Protein AF-A0A8T7CWQ5-F1 (afdb_monomer_lite)

Sequence (42 aa):
MAGFDKEQSTDGLQERLVGIRRVAKVVKGGRIFGFSALTVVG

pLDDT: mean 82.64, std 17.12, range [42.88, 97.44]

Structure (mmCIF, N/CA/C/O backbone):
data_AF-A0A8T7CWQ5-F1
#
_entry.id   AF-A0A8T7CWQ5-F1
#
loop_
_atom_site.group_PDB
_atom_site.id
_atom_site.type_symbol
_atom_site.label_atom_id
_atom_site.label_alt_id
_atom_site.label_comp_id
_atom_site.label_asym_id
_atom_site.label_entity_id
_atom_site.label_seq_id
_atom_site.pdbx_PDB_ins_code
_atom_site.Cartn_x
_atom_site.Cartn_y
_atom_site.Cartn_z
_atom_site.occupancy
_atom_site.B_iso_or_equiv
_atom_site.auth_seq_id
_atom_site.auth_comp_id
_atom_site.auth_asym_id
_atom_site.auth_atom_id
_atom_site.pdbx_PDB_model_num
ATOM 1 N N . MET A 1 1 ? 14.129 -8.752 26.753 1.00 42.88 1 MET A N 1
ATOM 2 C CA . MET A 1 1 ? 13.109 -8.988 25.711 1.00 42.88 1 MET A CA 1
ATOM 3 C C . MET A 1 1 ? 12.206 -7.770 25.736 1.00 42.88 1 MET A C 1
ATOM 5 O O . MET A 1 1 ? 11.506 -7.590 26.721 1.00 42.88 1 MET A O 1
ATOM 9 N N . ALA A 1 2 ? 12.393 -6.852 24.786 1.00 48.28 2 ALA A N 1
ATOM 10 C CA . ALA A 1 2 ? 11.722 -5.554 24.781 1.00 48.28 2 ALA A CA 1
ATOM 11 C C . ALA A 1 2 ? 10.217 -5.751 24.558 1.00 48.28 2 ALA A C 1
ATOM 13 O O . ALA A 1 2 ? 9.823 -6.453 23.624 1.00 48.28 2 ALA A O 1
ATOM 14 N N . GLY A 1 3 ? 9.411 -5.184 25.455 1.00 50.03 3 GLY A N 1
ATOM 15 C CA . GLY A 1 3 ? 7.962 -5.154 25.336 1.00 50.03 3 GLY A CA 1
ATOM 16 C C . GLY A 1 3 ? 7.572 -4.345 24.108 1.00 50.03 3 GLY A C 1
ATOM 17 O O . GLY A 1 3 ? 8.026 -3.220 23.919 1.00 50.03 3 GLY A O 1
ATOM 18 N N . PHE A 1 4 ? 6.755 -4.943 23.249 1.00 61.72 4 PHE A N 1
ATOM 19 C CA . PHE A 1 4 ? 5.989 -4.194 22.266 1.00 61.72 4 PHE A CA 1
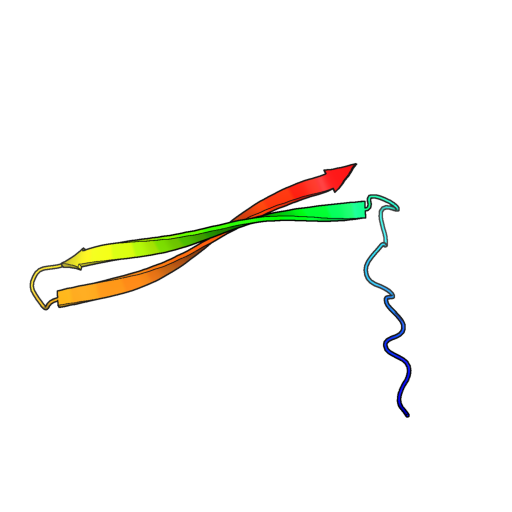ATOM 20 C C . PHE A 1 4 ? 4.787 -3.606 23.003 1.00 61.72 4 PHE A C 1
ATOM 22 O O . PHE A 1 4 ? 3.684 -4.150 22.934 1.00 61.72 4 PHE A O 1
ATOM 29 N N . ASP A 1 5 ? 5.026 -2.540 23.765 1.00 56.31 5 ASP A N 1
ATOM 30 C CA . ASP A 1 5 ? 3.964 -1.731 24.347 1.00 56.31 5 ASP A CA 1
ATOM 31 C C . ASP A 1 5 ? 3.207 -1.065 23.198 1.00 56.31 5 ASP A C 1
ATOM 33 O O . ASP A 1 5 ? 3.671 -0.149 22.518 1.00 56.31 5 ASP A O 1
ATOM 37 N N . LYS A 1 6 ? 2.049 -1.649 22.906 1.00 59.50 6 LYS A N 1
ATOM 38 C CA . LYS A 1 6 ? 1.155 -1.285 21.816 1.00 59.50 6 LYS A CA 1
ATOM 39 C C . LYS A 1 6 ? 0.328 -0.067 22.241 1.00 59.50 6 LYS A C 1
ATOM 41 O O . LYS A 1 6 ? -0.888 -0.152 22.344 1.00 59.50 6 LYS A O 1
ATOM 46 N N . GLU A 1 7 ? 0.978 1.073 22.468 1.00 58.03 7 GLU A N 1
ATOM 47 C CA . GLU A 1 7 ? 0.327 2.390 22.598 1.00 58.03 7 GLU A CA 1
ATOM 48 C C . GLU A 1 7 ? -0.108 2.926 21.216 1.00 58.03 7 GLU A C 1
ATOM 50 O O . GLU A 1 7 ? 0.225 4.030 20.798 1.00 58.03 7 GLU A O 1
ATOM 55 N N . GLN A 1 8 ? -0.848 2.117 20.455 1.00 58.91 8 GLN A N 1
ATOM 56 C CA . GLN A 1 8 ? -1.460 2.502 19.177 1.00 58.91 8 GLN A CA 1
ATOM 57 C C . GLN A 1 8 ? -2.952 2.194 19.236 1.00 58.91 8 GLN A C 1
ATOM 59 O O . GLN A 1 8 ? -3.466 1.330 18.532 1.00 58.91 8 GLN A O 1
ATOM 64 N N . SER A 1 9 ? -3.650 2.824 20.174 1.00 57.91 9 SER A N 1
ATOM 65 C CA . SER A 1 9 ? -5.109 2.724 20.302 1.00 57.91 9 SER A CA 1
ATOM 66 C C . SER A 1 9 ? -5.651 3.964 21.014 1.00 57.91 9 SER A C 1
ATOM 68 O O . SER A 1 9 ? -6.411 3.846 21.968 1.00 57.91 9 SER A O 1
ATOM 70 N N . THR A 1 10 ? -5.237 5.162 20.588 1.00 58.34 10 THR A N 1
ATOM 71 C CA . THR A 1 10 ? -5.717 6.427 21.179 1.00 58.34 10 THR A CA 1
ATOM 72 C C . THR A 1 10 ? -7.242 6.584 21.084 1.00 58.34 10 THR A C 1
ATOM 74 O O . THR A 1 10 ? -7.822 7.246 21.934 1.00 58.34 10 THR A O 1
ATOM 77 N N . ASP A 1 11 ? -7.903 5.901 20.141 1.00 64.56 11 ASP A N 1
ATOM 78 C CA . ASP A 1 11 ? -9.362 5.971 19.954 1.00 64.56 11 ASP A CA 1
ATOM 79 C C . ASP A 1 11 ? -10.139 4.736 20.452 1.00 64.56 11 ASP A C 1
ATOM 81 O O . ASP A 1 11 ? -11.345 4.646 20.241 1.00 64.56 11 ASP A O 1
ATOM 85 N N . GLY A 1 12 ? -9.489 3.757 21.099 1.00 71.69 12 GLY A N 1
ATOM 86 C CA . GLY A 1 12 ? -10.166 2.565 21.648 1.00 71.69 12 GLY A CA 1
ATOM 87 C C . GLY A 1 12 ? -10.789 1.604 20.618 1.00 71.69 12 GLY A C 1
ATOM 88 O O . GLY A 1 12 ? -11.286 0.546 20.999 1.00 71.69 12 GLY A O 1
ATOM 89 N N . LEU A 1 13 ? -10.729 1.936 19.329 1.00 76.50 13 LEU A N 1
ATOM 90 C CA . LEU A 1 13 ? -11.181 1.098 18.222 1.00 76.50 13 LEU A CA 1
ATOM 91 C C . LEU A 1 13 ? -10.104 0.071 17.862 1.00 76.50 13 LEU A C 1
ATOM 93 O O . LEU A 1 13 ? -8.928 0.412 17.709 1.00 76.50 13 LEU A O 1
ATOM 97 N N . GLN A 1 14 ? -10.499 -1.192 17.704 1.00 80.00 14 GLN A N 1
ATOM 98 C CA . GLN A 1 14 ? -9.578 -2.249 17.297 1.00 80.00 14 GLN A CA 1
ATOM 99 C C . GLN A 1 14 ? -9.517 -2.350 15.774 1.00 80.00 14 GLN A C 1
ATOM 101 O O . GLN A 1 14 ? -10.509 -2.636 15.103 1.00 80.00 14 GLN A O 1
ATOM 106 N N . GLU A 1 15 ? -8.322 -2.168 15.215 1.00 87.38 15 GLU A N 1
ATOM 107 C CA . GLU A 1 15 ? -8.099 -2.344 13.783 1.00 87.38 15 GLU A CA 1
ATOM 108 C C . GLU A 1 15 ? -7.936 -3.824 13.418 1.00 87.38 15 GLU A C 1
ATOM 110 O O . GLU A 1 15 ? -7.122 -4.555 13.994 1.00 87.38 15 GLU A O 1
ATOM 115 N N . ARG A 1 16 ? -8.664 -4.264 12.390 1.00 86.25 16 ARG A N 1
ATOM 116 C CA . ARG A 1 16 ? -8.539 -5.597 11.804 1.00 86.25 16 ARG A CA 1
ATOM 117 C C . ARG A 1 16 ? -8.191 -5.508 10.328 1.00 86.25 16 ARG A C 1
ATOM 119 O O . ARG A 1 16 ? -8.964 -4.998 9.518 1.00 86.25 16 ARG A O 1
ATOM 126 N N . LEU A 1 17 ? -7.053 -6.091 9.960 1.00 88.12 17 LEU A N 1
ATOM 127 C CA . LEU A 1 17 ? -6.679 -6.293 8.565 1.00 88.12 17 LEU A CA 1
ATOM 128 C C . LEU A 1 17 ? -7.528 -7.416 7.960 1.00 88.12 17 LEU A C 1
ATOM 130 O O . LEU A 1 17 ? -7.525 -8.548 8.441 1.00 88.12 17 LEU A O 1
ATOM 134 N N . VAL A 1 18 ? -8.267 -7.092 6.904 1.00 92.62 18 VAL A N 1
ATOM 135 C CA . VAL A 1 18 ? -9.174 -8.015 6.208 1.00 92.62 18 VAL A CA 1
ATOM 136 C C . VAL A 1 18 ? -8.486 -8.648 5.005 1.00 92.62 18 VAL A C 1
ATOM 138 O O . VAL A 1 18 ? -8.709 -9.818 4.706 1.00 92.62 18 VAL A O 1
ATOM 141 N N . GLY A 1 19 ? -7.623 -7.902 4.313 1.00 93.75 19 GLY A N 1
ATOM 142 C CA . GLY A 1 19 ? -6.878 -8.461 3.195 1.00 93.75 19 GLY A CA 1
ATOM 143 C C . GLY A 1 19 ? -5.847 -7.520 2.597 1.00 93.75 19 GLY A C 1
ATOM 144 O O . GLY A 1 19 ? -5.923 -6.302 2.747 1.00 93.75 19 GLY A O 1
ATOM 145 N N . ILE A 1 20 ? -4.895 -8.114 1.880 1.00 95.44 20 ILE A N 1
ATOM 146 C CA . ILE A 1 20 ? -3.877 -7.404 1.106 1.00 95.44 20 ILE A CA 1
ATOM 147 C C . ILE A 1 20 ? -3.934 -7.900 -0.333 1.00 95.44 20 ILE A C 1
ATOM 149 O O . ILE A 1 20 ? -3.923 -9.103 -0.597 1.00 95.44 20 ILE A O 1
ATOM 153 N N . ARG A 1 21 ? -3.958 -6.964 -1.276 1.00 96.50 21 ARG A N 1
ATOM 154 C CA . ARG A 1 21 ? -3.925 -7.234 -2.710 1.00 96.50 21 ARG A CA 1
ATOM 155 C C . ARG A 1 21 ? -2.636 -6.698 -3.298 1.00 96.50 21 ARG A C 1
ATOM 157 O O . ARG A 1 21 ? -2.252 -5.559 -3.042 1.00 96.50 21 ARG A O 1
ATOM 164 N N . ARG A 1 22 ? -1.998 -7.513 -4.133 1.00 95.69 22 ARG A N 1
ATOM 165 C CA . ARG A 1 22 ? -0.935 -7.062 -5.032 1.00 95.69 22 ARG A CA 1
ATOM 166 C C . ARG A 1 22 ? -1.602 -6.385 -6.220 1.00 95.69 22 ARG A C 1
ATOM 168 O O . ARG A 1 22 ? -2.439 -6.997 -6.877 1.00 95.69 22 ARG A O 1
ATOM 175 N N . VAL A 1 23 ? -1.245 -5.139 -6.482 1.00 96.12 23 VAL A N 1
ATOM 176 C CA . VAL A 1 23 ? -1.751 -4.358 -7.613 1.00 96.12 23 VAL A CA 1
ATOM 177 C C . VAL A 1 23 ? -0.586 -3.889 -8.471 1.00 96.12 23 VAL A C 1
ATOM 179 O O . VAL A 1 23 ? 0.559 -3.845 -8.021 1.00 96.12 23 VAL 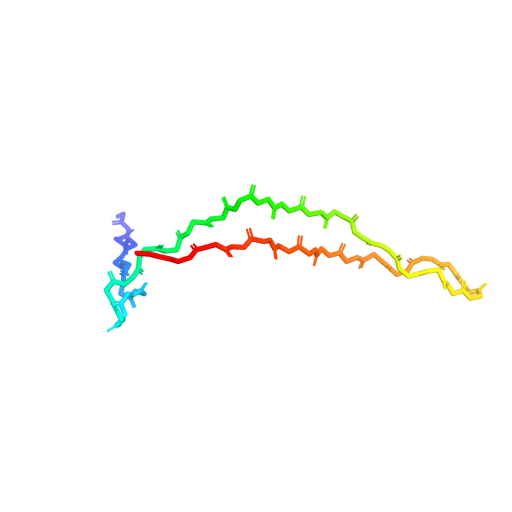A O 1
ATOM 182 N N . ALA A 1 24 ? -0.859 -3.558 -9.728 1.00 97.44 24 ALA A N 1
ATOM 183 C CA . ALA A 1 24 ? 0.157 -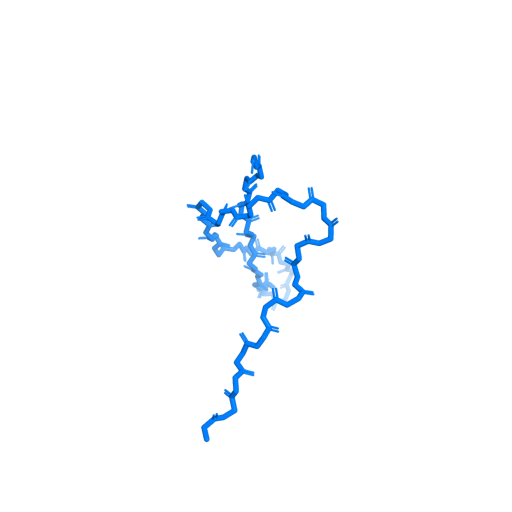3.026 -10.619 1.00 97.44 24 ALA A CA 1
ATOM 184 C C . ALA A 1 24 ? -0.430 -1.980 -11.564 1.00 97.44 24 ALA A C 1
ATOM 186 O O . ALA A 1 24 ? -1.516 -2.174 -12.107 1.00 97.44 24 ALA A O 1
ATOM 187 N N . LYS A 1 25 ? 0.326 -0.908 -11.812 1.00 96.38 25 LYS A N 1
ATOM 188 C CA . LYS A 1 25 ? 0.068 0.036 -12.901 1.00 96.38 25 LYS A CA 1
ATOM 189 C C . LYS A 1 25 ? 0.972 -0.315 -14.074 1.00 96.38 25 LYS A C 1
ATOM 191 O O . LYS A 1 25 ? 2.196 -0.316 -13.938 1.00 96.38 25 LYS A O 1
ATOM 196 N N . VAL A 1 26 ? 0.371 -0.604 -15.225 1.00 96.56 26 VAL A N 1
ATOM 197 C CA . VAL A 1 26 ? 1.117 -0.819 -16.470 1.00 96.56 26 VAL A CA 1
ATOM 198 C C . VAL A 1 26 ? 1.429 0.539 -17.095 1.00 96.56 26 VAL A C 1
ATOM 200 O O . VAL A 1 26 ? 0.549 1.388 -17.228 1.00 96.56 26 VAL A O 1
ATOM 203 N N . VAL A 1 27 ? 2.689 0.748 -17.462 1.00 96.94 27 VAL A N 1
ATOM 204 C CA . VAL A 1 27 ? 3.177 1.923 -18.192 1.00 96.94 27 VAL A CA 1
ATOM 205 C C . VAL A 1 27 ? 4.043 1.466 -19.365 1.00 96.94 27 VAL A C 1
ATOM 207 O O . VAL A 1 27 ? 4.394 0.293 -19.470 1.00 96.94 27 VAL A O 1
ATOM 210 N N . LYS A 1 28 ? 4.432 2.393 -20.247 1.00 95.06 28 LYS A N 1
ATOM 211 C CA . LYS A 1 28 ? 5.190 2.073 -21.470 1.00 95.06 28 LYS A CA 1
ATOM 212 C C . LYS A 1 28 ? 6.502 1.306 -21.212 1.00 95.06 28 LYS A C 1
ATOM 214 O O . LYS A 1 28 ? 6.888 0.492 -22.038 1.00 95.06 28 LYS A O 1
ATOM 219 N N . GLY A 1 29 ? 7.165 1.550 -20.078 1.00 96.31 29 GLY A N 1
ATOM 220 C CA . GLY A 1 29 ? 8.432 0.910 -19.693 1.00 96.31 29 GLY A CA 1
ATOM 221 C C . GLY A 1 29 ? 8.311 -0.314 -18.778 1.00 96.31 29 GLY A C 1
ATOM 222 O O . GLY A 1 29 ? 9.334 -0.843 -18.359 1.00 96.31 29 GLY A O 1
ATOM 223 N N . GLY A 1 30 ? 7.099 -0.756 -18.425 1.00 95.94 30 GLY A N 1
ATOM 224 C CA . GLY A 1 30 ? 6.917 -1.933 -17.573 1.00 95.94 30 GLY A CA 1
ATOM 225 C C . GLY A 1 30 ? 5.750 -1.819 -16.601 1.00 95.94 30 GLY A C 1
ATOM 226 O O . GLY A 1 30 ? 4.748 -1.153 -16.862 1.00 95.94 30 GLY A O 1
ATOM 227 N N . ARG A 1 31 ? 5.864 -2.510 -15.464 1.00 96.12 31 ARG A N 1
ATOM 228 C CA . ARG A 1 31 ? 4.835 -2.532 -14.422 1.00 96.12 31 ARG A CA 1
ATOM 229 C C . ARG A 1 31 ? 5.389 -1.984 -13.123 1.00 96.12 31 ARG A C 1
ATOM 231 O O . ARG A 1 31 ? 6.385 -2.484 -12.614 1.00 96.12 31 ARG A O 1
ATOM 238 N N . ILE A 1 32 ? 4.704 -0.985 -12.586 1.00 96.25 32 ILE A N 1
ATOM 239 C CA . ILE A 1 32 ? 4.938 -0.501 -11.230 1.00 96.25 32 ILE A CA 1
ATOM 240 C C . ILE A 1 32 ? 4.035 -1.319 -10.319 1.00 96.25 32 ILE A C 1
ATOM 242 O O . ILE A 1 32 ? 2.813 -1.263 -10.461 1.00 96.25 32 ILE A O 1
ATOM 246 N N . PHE A 1 33 ? 4.630 -2.097 -9.421 1.00 97.31 33 PHE A N 1
ATOM 247 C CA . PHE A 1 33 ? 3.894 -2.90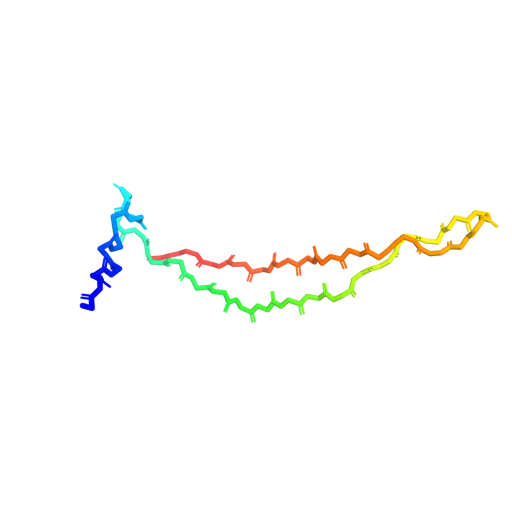3 -8.453 1.00 97.31 33 PHE A CA 1
ATOM 248 C C . PHE A 1 33 ? 3.624 -2.111 -7.175 1.00 97.31 33 PHE A C 1
ATOM 250 O O . PHE A 1 33 ? 4.425 -1.276 -6.763 1.00 97.31 33 PHE A O 1
ATOM 257 N N . GLY A 1 34 ? 2.496 -2.404 -6.541 1.00 96.38 34 GLY A N 1
ATOM 258 C CA . GLY A 1 34 ? 2.110 -1.857 -5.251 1.00 96.38 34 GLY A CA 1
ATOM 259 C C . GLY A 1 34 ? 1.233 -2.834 -4.479 1.00 96.38 34 GLY A C 1
ATOM 260 O O . GLY A 1 34 ? 0.809 -3.871 -4.997 1.00 96.38 34 GLY A O 1
ATOM 261 N N . PHE A 1 35 ? 0.947 -2.489 -3.231 1.00 96.94 35 PHE A N 1
ATOM 262 C CA . PHE A 1 35 ? 0.041 -3.242 -2.377 1.00 96.94 35 PHE A CA 1
ATOM 263 C C . PHE A 1 35 ? -1.109 -2.344 -1.936 1.00 96.94 35 PHE A C 1
ATOM 265 O O . PHE A 1 35 ? -0.909 -1.175 -1.625 1.00 96.94 35 PHE A O 1
ATOM 272 N N . SER A 1 36 ? -2.313 -2.903 -1.915 1.00 95.69 36 SER A N 1
ATOM 273 C CA . SER A 1 36 ? -3.499 -2.283 -1.331 1.00 95.69 36 SER A CA 1
ATOM 274 C C . SER A 1 36 ? -3.937 -3.133 -0.147 1.00 95.69 36 SER A C 1
ATOM 276 O O . SER A 1 36 ? -4.105 -4.345 -0.296 1.00 95.69 36 SER A O 1
ATOM 278 N N . ALA A 1 37 ? -4.090 -2.513 1.020 1.00 95.94 37 ALA A N 1
ATOM 279 C CA . ALA A 1 37 ? -4.603 -3.158 2.220 1.00 95.94 37 ALA A CA 1
ATOM 280 C C . ALA A 1 37 ? -6.038 -2.689 2.490 1.00 95.94 37 ALA A C 1
ATOM 282 O O . ALA A 1 37 ? -6.355 -1.518 2.288 1.00 95.94 37 ALA A O 1
ATOM 283 N N . LEU A 1 38 ? -6.891 -3.613 2.932 1.00 94.06 38 LEU A N 1
ATOM 284 C CA . LEU A 1 38 ? -8.241 -3.331 3.409 1.00 94.06 38 LEU A CA 1
ATOM 285 C C . LEU A 1 38 ? -8.297 -3.637 4.905 1.00 94.06 38 LEU A C 1
ATOM 287 O O . LEU A 1 38 ? -8.060 -4.777 5.315 1.00 94.06 38 LEU A O 1
ATOM 291 N N . THR A 1 39 ? -8.605 -2.618 5.697 1.00 90.94 39 THR A N 1
ATOM 292 C CA . THR A 1 39 ? -8.723 -2.658 7.159 1.00 90.94 39 THR A CA 1
ATOM 293 C C . THR A 1 39 ? -10.114 -2.196 7.583 1.00 90.94 39 THR A C 1
ATOM 295 O O . THR A 1 39 ? -10.737 -1.377 6.909 1.00 90.94 39 THR A O 1
ATOM 298 N N . VAL A 1 40 ? -10.614 -2.752 8.684 1.00 90.69 40 VAL 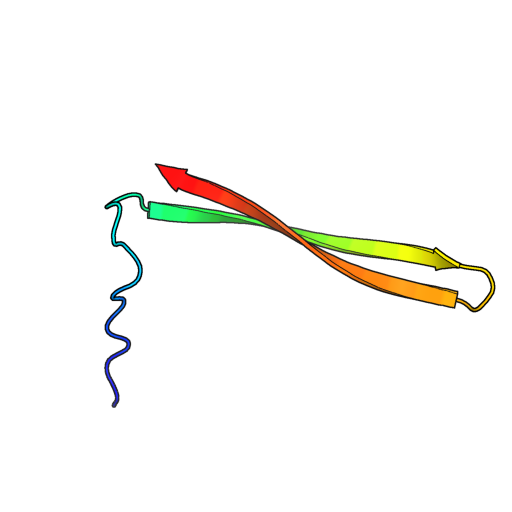A N 1
ATOM 299 C CA . VAL A 1 40 ? -11.889 -2.384 9.317 1.00 90.69 40 VAL A CA 1
ATOM 300 C C . VAL A 1 40 ? -11.613 -2.046 10.776 1.00 90.69 40 VAL A C 1
ATOM 302 O O . VAL A 1 40 ? -10.737 -2.656 11.386 1.00 90.69 40 VAL A O 1
ATOM 305 N N . VAL A 1 41 ? -12.352 -1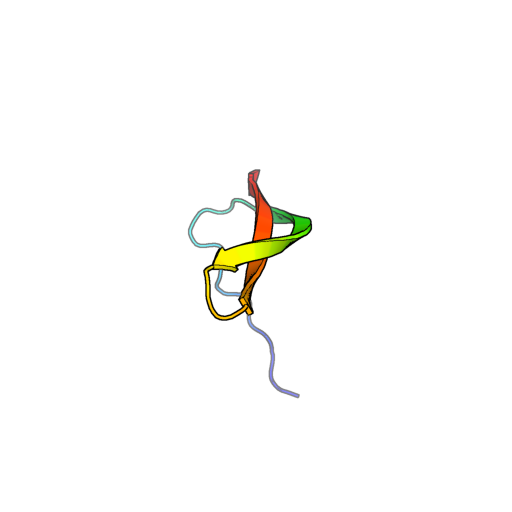.082 11.317 1.00 88.94 41 VAL A N 1
ATOM 306 C CA . VAL A 1 41 ? -12.268 -0.644 12.714 1.00 88.94 41 VAL A CA 1
ATOM 307 C C . VAL A 1 41 ? -13.627 -0.809 13.388 1.00 88.94 41 VAL A C 1
ATOM 309 O O . VAL A 1 41 ? -14.656 -0.701 12.713 1.00 88.94 41 VAL A O 1
ATOM 312 N N . GLY A 1 42 ? -13.628 -1.091 14.690 1.00 80.25 42 GLY A N 1
ATOM 313 C CA . GLY A 1 42 ? -14.826 -1.254 15.515 1.00 80.25 42 GLY A CA 1
ATOM 314 C C . GLY A 1 42 ? -14.499 -1.379 16.992 1.00 80.25 42 GLY A C 1
ATOM 315 O O . GLY A 1 42 ? -13.310 -1.612 17.315 1.00 80.25 42 GLY A O 1
#

Secondary structure (DSSP, 8-state):
---------TT-PPEEEEEEEEEEEEETTEEEEEEEEEEEE-

Foldseek 3Di:
DDDPPCPPCPPVKDKDWPDKDWDWDADPVGIDIDIDTDIDID

Radius of gyration: 16.66 Å; chains: 1; bounding box: 28×15×47 Å